Protein AF-A0A538C8I4-F1 (afdb_monomer_lite)

Structure (mmCIF, N/CA/C/O backbone):
data_AF-A0A538C8I4-F1
#
_entry.id   AF-A0A538C8I4-F1
#
loop_
_atom_site.group_PDB
_atom_site.id
_atom_site.type_symbol
_atom_site.label_atom_id
_atom_site.label_alt_id
_atom_site.label_comp_id
_atom_site.label_asym_id
_atom_site.label_entity_id
_atom_site.label_seq_id
_atom_site.pdbx_PDB_ins_code
_atom_site.Cartn_x
_atom_site.Cartn_y
_atom_site.Cartn_z
_atom_site.occupancy
_atom_site.B_iso_or_equiv
_atom_site.auth_seq_id
_atom_site.auth_comp_id
_atom_site.auth_asym_id
_atom_site.auth_atom_id
_atom_site.pdbx_PDB_model_num
ATOM 1 N N . MET A 1 1 ? -0.382 3.078 3.707 1.00 85.94 1 MET A N 1
ATOM 2 C CA . MET A 1 1 ? -1.228 3.897 4.608 1.00 85.94 1 MET A CA 1
ATOM 3 C C . MET A 1 1 ? -2.659 3.426 4.491 1.00 85.94 1 MET A C 1
ATOM 5 O O . MET A 1 1 ? -2.991 2.861 3.458 1.00 85.94 1 MET A O 1
ATOM 9 N N . ALA A 1 2 ? -3.475 3.621 5.521 1.00 91.50 2 ALA A N 1
ATOM 10 C CA . ALA A 1 2 ? -4.862 3.157 5.537 1.00 91.50 2 ALA A CA 1
ATOM 11 C C . ALA A 1 2 ? -5.680 3.908 6.596 1.00 91.50 2 ALA A C 1
ATOM 13 O O . ALA A 1 2 ? -5.108 4.367 7.580 1.00 91.50 2 ALA A O 1
ATOM 14 N N . GLY A 1 3 ? -6.996 4.021 6.416 1.00 93.88 3 GLY A N 1
ATOM 15 C CA . GLY A 1 3 ? -7.931 4.415 7.472 1.00 93.88 3 GLY A CA 1
ATOM 16 C C . GLY A 1 3 ? -8.388 3.205 8.292 1.00 93.88 3 GLY A C 1
ATOM 17 O O . GLY A 1 3 ? -8.052 2.063 7.976 1.00 93.88 3 GLY A O 1
ATOM 18 N N . ALA A 1 4 ? -9.172 3.446 9.344 1.00 95.38 4 ALA A N 1
ATOM 19 C CA . ALA A 1 4 ? -9.680 2.370 10.198 1.00 95.38 4 ALA A CA 1
ATOM 20 C C . ALA A 1 4 ? -10.608 1.403 9.437 1.00 95.38 4 ALA A C 1
ATOM 22 O O . ALA A 1 4 ? -10.511 0.196 9.631 1.00 95.38 4 ALA A O 1
ATOM 23 N N . GLU A 1 5 ? -11.452 1.917 8.539 1.00 95.38 5 GLU A N 1
ATOM 24 C CA . GLU A 1 5 ? -12.369 1.108 7.721 1.00 95.38 5 GLU A CA 1
ATOM 25 C C . GLU A 1 5 ? -11.613 0.163 6.783 1.00 95.38 5 GLU A C 1
ATOM 27 O O . GLU A 1 5 ? -11.917 -1.024 6.741 1.00 95.38 5 GLU A O 1
ATOM 32 N N . HIS A 1 6 ? -10.536 0.637 6.148 1.00 95.81 6 HIS A N 1
ATOM 33 C CA . HIS A 1 6 ? -9.682 -0.211 5.310 1.00 95.81 6 HIS A CA 1
ATOM 34 C C . HIS A 1 6 ? -9.064 -1.363 6.115 1.00 95.81 6 HIS A C 1
ATOM 36 O O . HIS A 1 6 ? -8.920 -2.466 5.603 1.00 95.81 6 HIS A O 1
ATOM 42 N N . VAL A 1 7 ? -8.693 -1.130 7.381 1.00 96.06 7 VAL A N 1
ATOM 43 C CA . VAL A 1 7 ? -8.161 -2.181 8.269 1.00 96.06 7 VAL A CA 1
ATOM 44 C C . VAL A 1 7 ? -9.256 -3.171 8.658 1.00 96.06 7 VAL A C 1
ATOM 46 O O . VAL A 1 7 ? -9.010 -4.376 8.650 1.00 96.06 7 VAL A O 1
ATOM 49 N N . MET A 1 8 ? -10.458 -2.684 8.975 1.00 97.06 8 MET A N 1
ATOM 50 C CA . MET A 1 8 ? -11.607 -3.547 9.262 1.00 97.06 8 MET A CA 1
ATOM 51 C C . MET A 1 8 ? -11.895 -4.472 8.083 1.00 97.06 8 MET A C 1
ATOM 53 O O . MET A 1 8 ? -11.971 -5.683 8.266 1.00 97.06 8 MET A O 1
ATOM 57 N N . GLU A 1 9 ? -11.979 -3.916 6.878 1.00 95.62 9 GLU A N 1
ATOM 58 C CA . GLU A 1 9 ? -12.275 -4.670 5.664 1.00 95.62 9 GLU A CA 1
ATOM 59 C C . GLU A 1 9 ? -11.138 -5.634 5.301 1.00 95.62 9 GLU A C 1
ATOM 61 O O . GLU A 1 9 ? -11.359 -6.838 5.171 1.00 95.62 9 GLU A O 1
ATOM 66 N N . ARG A 1 10 ? -9.892 -5.147 5.240 1.00 95.00 10 ARG A N 1
ATOM 67 C CA . ARG A 1 10 ? -8.725 -5.945 4.831 1.00 95.00 10 ARG A CA 1
ATOM 68 C C . ARG A 1 10 ? -8.494 -7.181 5.692 1.00 95.00 10 ARG A C 1
ATOM 70 O O . ARG A 1 10 ? -7.968 -8.178 5.193 1.00 95.00 10 ARG A O 1
ATOM 77 N N . PHE A 1 11 ? -8.795 -7.084 6.981 1.00 95.19 11 PHE A N 1
ATOM 78 C CA . PHE A 1 11 ? -8.514 -8.130 7.959 1.00 95.19 11 PHE A CA 1
ATOM 79 C C . PHE A 1 11 ? -9.783 -8.757 8.547 1.00 95.19 11 PHE A C 1
ATOM 81 O O . PHE A 1 11 ? -9.680 -9.480 9.537 1.00 95.19 11 PHE A O 1
ATOM 88 N N . ALA A 1 12 ? -10.957 -8.472 7.971 1.00 94.88 12 ALA A N 1
ATOM 89 C CA . ALA A 1 12 ? -12.256 -8.927 8.468 1.00 94.88 12 ALA A CA 1
ATOM 90 C C . ALA A 1 12 ? -12.436 -8.692 9.985 1.00 94.88 12 ALA A C 1
ATOM 92 O O . ALA A 1 12 ? -12.916 -9.555 10.722 1.00 94.88 12 ALA A O 1
ATOM 93 N N . MET A 1 13 ? -12.008 -7.523 10.476 1.00 96.12 13 MET A N 1
ATOM 94 C CA . MET A 1 13 ? -12.058 -7.181 11.899 1.00 96.12 13 MET A CA 1
ATOM 95 C C . MET A 1 13 ? -13.315 -6.388 12.245 1.00 96.12 13 MET A C 1
ATOM 97 O O . MET A 1 13 ? -13.638 -5.385 11.609 1.00 96.12 13 MET A O 1
ATOM 101 N N . GLY A 1 14 ? -13.967 -6.770 13.346 1.00 97.31 14 GLY A N 1
ATOM 102 C CA . GLY A 1 14 ? -15.024 -5.962 13.947 1.00 97.31 14 GLY A CA 1
ATOM 103 C C . GLY A 1 14 ? -14.507 -4.596 14.416 1.00 97.31 14 GLY A C 1
ATOM 104 O O . GLY A 1 14 ? -13.362 -4.460 14.856 1.00 97.31 14 GLY A O 1
ATOM 105 N N . ARG A 1 15 ? -15.379 -3.582 14.374 1.00 96.38 15 ARG A N 1
ATOM 106 C CA . ARG A 1 15 ? -15.040 -2.175 14.652 1.00 96.38 15 ARG A CA 1
ATOM 107 C C . ARG A 1 15 ? -14.261 -1.977 15.956 1.00 96.38 15 ARG A C 1
ATOM 109 O O . ARG A 1 15 ? -13.186 -1.382 15.938 1.00 96.38 15 ARG A O 1
ATOM 116 N N . SER A 1 16 ? -14.780 -2.478 17.079 1.00 96.81 16 SER A N 1
ATOM 117 C CA . SER A 1 16 ? -14.160 -2.289 18.400 1.00 96.81 16 SER A CA 1
ATOM 118 C C . SER A 1 16 ? -12.760 -2.903 18.476 1.00 96.81 16 SER A C 1
ATOM 120 O O . SER A 1 16 ? -11.839 -2.279 19.000 1.00 96.81 16 SER A O 1
ATOM 122 N N . TRP A 1 17 ? -12.580 -4.090 17.890 1.00 97.00 17 TRP A N 1
ATOM 123 C CA . TRP A 1 17 ? -11.288 -4.773 17.825 1.00 97.00 17 TRP A CA 1
ATOM 124 C C . TRP A 1 17 ? -10.286 -4.026 16.945 1.00 97.00 17 TRP A C 1
ATOM 126 O O . TRP A 1 17 ? -9.140 -3.839 17.356 1.00 97.00 17 TRP A O 1
ATOM 136 N N . ALA A 1 18 ? -10.715 -3.537 15.778 1.00 96.69 18 ALA A N 1
ATOM 137 C CA . ALA A 1 18 ? -9.862 -2.753 14.891 1.00 96.69 18 ALA A CA 1
ATOM 138 C C . ALA A 1 18 ? -9.362 -1.471 15.575 1.00 96.69 18 ALA A C 1
ATOM 140 O O . ALA A 1 18 ? -8.161 -1.201 15.570 1.00 96.69 18 ALA A O 1
ATOM 141 N N . TYR A 1 19 ? -10.246 -0.715 16.236 1.00 96.44 19 TYR A N 1
ATOM 142 C CA . TYR A 1 19 ? -9.844 0.488 16.972 1.00 96.44 19 TYR A CA 1
ATOM 143 C C . TYR A 1 19 ? -8.936 0.182 18.163 1.00 96.44 19 TYR A C 1
ATOM 145 O O . TYR A 1 19 ? -7.951 0.893 18.358 1.00 96.44 19 TYR A O 1
ATOM 153 N N . ALA A 1 20 ? -9.216 -0.874 18.934 1.00 96.94 20 ALA A N 1
ATOM 154 C CA . ALA A 1 20 ? -8.345 -1.287 20.032 1.00 96.94 20 ALA A CA 1
ATOM 155 C C . ALA A 1 20 ? -6.938 -1.635 19.520 1.00 96.94 20 ALA A C 1
ATOM 157 O O . ALA A 1 20 ? -5.943 -1.130 20.040 1.00 96.94 20 ALA A O 1
ATOM 158 N N . ARG A 1 21 ? -6.850 -2.419 18.437 1.00 96.94 21 ARG A N 1
ATOM 159 C CA . ARG A 1 21 ? -5.583 -2.795 17.800 1.00 96.94 21 ARG A CA 1
ATOM 160 C C . ARG A 1 21 ? -4.825 -1.573 17.281 1.00 96.94 21 ARG A C 1
ATOM 162 O O . ARG A 1 21 ? -3.639 -1.435 17.564 1.00 96.94 21 ARG A O 1
ATOM 169 N N . LEU A 1 22 ? -5.500 -0.680 16.557 1.00 96.94 22 LEU A N 1
ATOM 170 C CA . LEU A 1 22 ? -4.902 0.547 16.027 1.00 96.94 22 LEU A CA 1
ATOM 171 C C . LEU A 1 22 ? -4.409 1.462 17.147 1.00 96.94 22 LEU A C 1
ATOM 173 O O . LEU A 1 22 ? -3.296 1.973 17.060 1.00 96.94 22 LEU A O 1
ATOM 177 N N . LYS A 1 23 ? -5.183 1.610 18.229 1.00 96.50 23 LYS A N 1
ATOM 178 C CA . LYS A 1 23 ? -4.767 2.369 19.413 1.00 96.50 23 LYS A CA 1
ATOM 179 C C . LYS A 1 23 ? -3.502 1.778 20.033 1.00 96.50 23 LYS A C 1
ATOM 181 O O . LYS A 1 23 ? -2.568 2.528 20.282 1.00 96.50 23 LYS A O 1
ATOM 186 N N . CYS A 1 24 ? -3.429 0.458 20.217 1.00 97.25 24 CYS A N 1
ATOM 187 C CA . CYS A 1 24 ? -2.221 -0.200 20.723 1.00 97.25 24 CYS A CA 1
ATOM 188 C C . CYS A 1 24 ? -1.000 0.047 19.823 1.00 97.25 24 CYS A C 1
ATOM 190 O O . CYS A 1 24 ? 0.076 0.350 20.330 1.00 97.25 24 CYS A O 1
ATOM 192 N N . LEU A 1 25 ? -1.158 -0.049 18.499 1.00 96.12 25 LEU A N 1
ATOM 193 C CA . LEU A 1 25 ? -0.067 0.201 17.550 1.00 96.12 25 LEU A CA 1
ATOM 194 C C . LEU A 1 25 ? 0.396 1.664 17.566 1.00 96.12 25 LEU A C 1
ATOM 196 O O . LEU A 1 25 ? 1.593 1.917 17.450 1.00 96.12 25 LEU A O 1
ATOM 200 N N . VAL A 1 26 ? -0.528 2.611 17.743 1.00 96.50 26 VAL A N 1
ATOM 201 C CA . VAL A 1 26 ? -0.196 4.034 17.897 1.00 96.50 26 VAL A CA 1
ATOM 202 C C . VAL A 1 26 ? 0.514 4.298 19.223 1.00 96.50 26 VAL A C 1
ATOM 204 O O . VAL A 1 26 ? 1.558 4.939 19.235 1.00 96.50 26 VAL A O 1
ATOM 207 N N . SER A 1 27 ? 0.007 3.764 20.336 1.00 95.69 27 SER A N 1
ATOM 208 C CA . SER A 1 27 ? 0.649 3.907 21.650 1.00 95.69 27 SER A CA 1
ATOM 209 C C . SER A 1 27 ? 2.040 3.268 21.711 1.00 95.69 27 SER A C 1
ATOM 211 O O . SER A 1 27 ? 2.882 3.728 22.471 1.00 95.69 27 SER A O 1
ATOM 213 N N . GLY A 1 28 ? 2.288 2.230 20.909 1.00 94.75 28 GLY A N 1
ATOM 214 C CA . GLY A 1 28 ? 3.600 1.600 20.759 1.00 94.75 28 GLY A CA 1
ATOM 215 C C . GLY A 1 28 ? 4.509 2.244 19.707 1.00 94.75 28 GLY A C 1
ATOM 216 O O . GLY A 1 28 ? 5.508 1.629 19.345 1.00 94.75 28 GLY A O 1
ATOM 217 N N . SER A 1 29 ? 4.160 3.417 19.162 1.00 93.44 29 SER A N 1
ATOM 218 C CA . SER A 1 29 ? 4.920 4.120 18.109 1.00 93.44 29 SER A CA 1
ATOM 219 C C . SER A 1 29 ? 5.164 3.298 16.834 1.00 93.44 29 SER A C 1
ATOM 221 O O . SER A 1 29 ? 6.058 3.601 16.045 1.00 93.44 29 SER A O 1
ATOM 223 N N . LEU A 1 30 ? 4.359 2.255 16.602 1.00 94.44 30 LEU A N 1
ATOM 224 C CA . LEU A 1 30 ? 4.412 1.439 15.386 1.00 94.44 30 LEU A CA 1
ATOM 225 C C . LEU A 1 30 ? 3.603 2.064 14.247 1.00 94.44 30 LEU A C 1
ATOM 227 O O . LEU A 1 30 ? 3.853 1.777 13.076 1.00 94.44 30 LEU A O 1
ATOM 231 N N . LEU A 1 31 ? 2.637 2.914 14.589 1.00 95.06 31 LEU A N 1
ATOM 232 C CA . LEU A 1 31 ? 1.852 3.719 13.665 1.00 95.06 31 LEU A CA 1
ATOM 233 C C . LEU A 1 31 ? 1.696 5.137 14.212 1.00 95.06 31 LEU A C 1
ATOM 235 O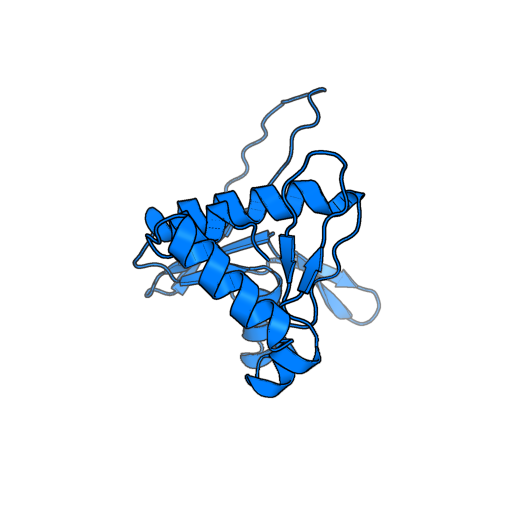 O . LEU A 1 31 ? 1.673 5.362 15.415 1.00 95.06 31 LEU A O 1
ATOM 239 N N . GLU A 1 32 ? 1.480 6.080 13.312 1.00 94.75 32 GLU A N 1
ATOM 240 C CA . GLU A 1 32 ? 1.025 7.428 13.614 1.00 94.75 32 GLU A CA 1
ATOM 241 C C . GLU A 1 32 ? -0.303 7.675 12.906 1.00 94.75 32 GLU A C 1
ATOM 243 O O . GLU A 1 32 ? -0.458 7.335 11.730 1.00 94.75 32 GLU A O 1
ATOM 248 N N . GLN A 1 33 ? -1.255 8.296 13.601 1.00 94.31 33 GLN A N 1
ATOM 249 C CA . GLN A 1 33 ? -2.496 8.758 12.989 1.00 94.31 33 GLN A CA 1
ATOM 250 C C . GLN A 1 33 ? -2.333 10.206 12.516 1.00 94.31 33 GLN A C 1
ATOM 252 O O . GLN A 1 33 ? -1.956 11.086 13.289 1.00 94.31 33 GLN A O 1
ATOM 257 N N . ARG A 1 34 ? -2.648 10.471 11.246 1.00 91.62 34 ARG A N 1
ATOM 258 C CA . ARG A 1 34 ? -2.641 11.811 10.650 1.00 91.62 34 ARG A CA 1
ATOM 259 C C . ARG A 1 34 ? -4.043 12.183 10.182 1.00 91.62 34 ARG A C 1
ATOM 261 O O . ARG A 1 34 ? -4.588 11.551 9.280 1.00 91.62 34 ARG A O 1
ATOM 268 N N . THR A 1 35 ? -4.599 13.240 10.765 1.00 90.62 35 THR A N 1
ATOM 269 C CA . THR A 1 35 ? -5.881 13.833 10.363 1.00 90.62 35 THR A CA 1
ATOM 270 C C . THR A 1 35 ? -5.597 15.195 9.746 1.00 90.62 35 THR A C 1
ATOM 272 O O . THR A 1 35 ? -5.277 16.133 10.467 1.00 90.62 35 THR A O 1
ATOM 275 N N . LEU A 1 36 ? -5.644 15.293 8.413 1.00 86.44 36 LEU A N 1
ATOM 276 C CA . LEU A 1 36 ? -5.312 16.539 7.707 1.00 86.44 36 LEU A CA 1
ATOM 277 C C . LEU A 1 36 ? -6.526 17.324 7.212 1.00 86.44 36 LEU A C 1
ATOM 279 O O . LEU A 1 36 ? -6.441 18.539 7.069 1.00 86.44 36 LEU A O 1
ATOM 283 N N . LEU A 1 37 ? -7.633 16.647 6.907 1.00 85.25 37 LEU A N 1
ATOM 284 C CA . LEU A 1 37 ? -8.827 17.280 6.354 1.00 85.25 37 LEU A CA 1
ATOM 285 C C . LEU A 1 37 ? -9.949 17.282 7.393 1.00 85.25 37 LEU A C 1
ATOM 287 O O . LEU A 1 37 ? -10.194 16.282 8.071 1.00 85.25 37 LEU A O 1
ATOM 291 N N . TYR A 1 38 ? -10.646 18.412 7.509 1.00 84.12 38 TYR A N 1
ATOM 292 C CA . TYR A 1 38 ? -11.775 18.554 8.424 1.00 84.12 38 TYR A CA 1
ATOM 293 C C . TYR A 1 38 ? -12.885 17.549 8.079 1.00 84.12 38 TYR A C 1
ATOM 295 O O . TYR A 1 38 ? -13.248 17.397 6.912 1.00 84.12 38 TYR A O 1
ATOM 303 N N . ARG A 1 39 ? -13.421 16.867 9.104 1.00 84.31 39 ARG A N 1
ATOM 304 C CA . ARG A 1 39 ? -14.466 15.825 8.992 1.00 84.31 39 ARG A CA 1
ATOM 305 C C . ARG A 1 39 ? -14.111 14.630 8.095 1.00 84.31 39 ARG A C 1
ATOM 307 O O . ARG A 1 39 ? -15.007 13.922 7.651 1.00 84.31 39 ARG A O 1
ATOM 314 N N . GLN A 1 40 ? -12.828 14.385 7.845 1.00 83.50 40 GLN A N 1
ATOM 315 C CA . GLN A 1 40 ? -12.367 13.176 7.163 1.00 83.50 40 GLN A CA 1
ATOM 316 C C . GLN A 1 40 ? -11.694 12.229 8.166 1.00 83.50 40 GLN A C 1
ATOM 318 O O . GLN A 1 40 ? -11.003 12.707 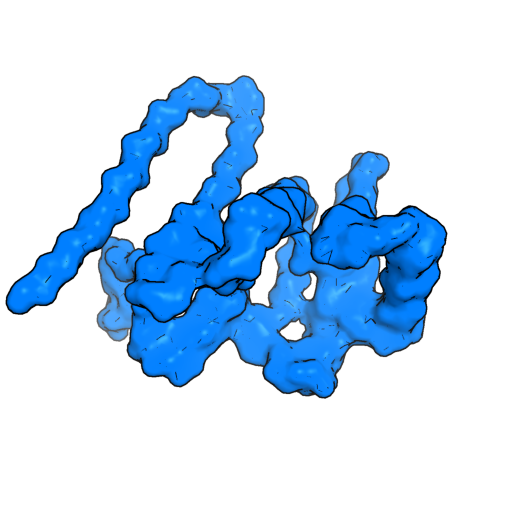9.074 1.00 83.50 40 GLN A O 1
ATOM 323 N N . PRO A 1 41 ? -11.866 10.900 8.029 1.00 86.06 41 PRO A N 1
ATOM 324 C CA . PRO A 1 41 ? -11.156 9.936 8.860 1.00 86.06 41 PRO A CA 1
ATOM 325 C C . PRO A 1 41 ? -9.640 10.112 8.745 1.00 86.06 41 PRO A C 1
ATOM 327 O O . PRO A 1 41 ? -9.114 10.317 7.654 1.00 86.06 41 PRO A O 1
ATOM 330 N N . GLY A 1 42 ? -8.926 10.011 9.867 1.00 91.94 42 GLY A N 1
ATOM 331 C CA . GLY A 1 42 ? -7.464 10.036 9.865 1.00 91.94 42 GLY A CA 1
ATOM 332 C C . GLY A 1 42 ? -6.864 8.798 9.192 1.00 91.94 42 GLY A C 1
ATOM 333 O O . GLY A 1 42 ? -7.446 7.712 9.226 1.00 91.94 42 GLY A O 1
ATOM 334 N N . LEU A 1 43 ? -5.670 8.956 8.626 1.00 93.38 43 LEU A N 1
ATOM 335 C CA . LEU A 1 43 ? -4.904 7.871 8.014 1.00 93.38 43 LEU A CA 1
ATOM 336 C C . LEU A 1 43 ? -3.764 7.441 8.934 1.00 93.38 43 LEU A C 1
ATOM 338 O O . LEU A 1 43 ? -3.089 8.273 9.537 1.00 93.38 43 LEU A O 1
ATOM 342 N N . TYR A 1 44 ? -3.536 6.136 9.008 1.00 95.38 44 TYR A N 1
ATOM 343 C CA . TYR A 1 44 ? -2.448 5.522 9.751 1.00 95.38 44 TYR A CA 1
ATOM 344 C C . TYR A 1 44 ? -1.232 5.311 8.847 1.00 95.38 44 TYR A C 1
ATOM 346 O O . TYR A 1 44 ? -1.334 4.781 7.729 1.00 95.38 44 TYR A O 1
ATOM 354 N N . ILE A 1 45 ? -0.070 5.733 9.339 1.00 93.94 45 ILE A N 1
ATOM 355 C CA . ILE A 1 45 ? 1.213 5.707 8.633 1.00 93.94 45 ILE A CA 1
ATOM 356 C C . ILE A 1 45 ? 2.263 5.085 9.553 1.00 93.94 45 ILE A C 1
ATOM 358 O O . ILE A 1 45 ? 2.282 5.375 10.741 1.00 93.94 45 ILE A O 1
ATOM 362 N N . ALA A 1 46 ? 3.143 4.244 9.012 1.00 93.88 46 ALA A N 1
ATOM 363 C CA . ALA A 1 46 ? 4.294 3.748 9.761 1.00 93.88 46 ALA A CA 1
ATOM 364 C C . ALA A 1 46 ? 5.406 4.820 9.783 1.00 93.88 46 ALA A C 1
ATOM 366 O O . ALA A 1 46 ? 5.847 5.229 8.697 1.00 93.88 46 ALA A O 1
ATOM 367 N N . PRO A 1 47 ? 5.853 5.287 10.967 1.00 92.88 47 PRO A N 1
ATOM 368 C CA . PRO A 1 47 ? 6.987 6.201 11.080 1.00 92.88 47 PRO A CA 1
ATOM 369 C C . PRO A 1 47 ? 8.307 5.500 10.724 1.00 92.88 47 PRO A C 1
ATOM 371 O O . PRO A 1 47 ? 8.367 4.274 10.582 1.00 92.88 47 PRO A O 1
ATOM 374 N N . ALA A 1 48 ? 9.383 6.274 10.560 1.00 91.44 48 ALA A N 1
ATOM 375 C CA . ALA A 1 48 ? 10.679 5.749 10.123 1.00 91.44 48 ALA A CA 1
ATOM 376 C C . ALA A 1 48 ? 11.226 4.690 11.094 1.00 91.44 48 ALA A C 1
ATOM 378 O O . ALA A 1 48 ? 11.766 3.669 10.675 1.00 91.44 48 ALA A O 1
ATOM 379 N N . GLU A 1 49 ? 11.051 4.933 12.389 1.00 89.81 49 GLU A N 1
ATOM 380 C CA . GLU A 1 49 ? 11.476 4.090 13.505 1.00 89.81 49 GLU A CA 1
ATOM 381 C C . GLU A 1 49 ? 10.815 2.712 13.423 1.00 89.81 49 GLU A C 1
ATOM 383 O O . GLU A 1 49 ? 11.494 1.688 13.505 1.00 89.81 49 GLU A O 1
ATOM 388 N N . ALA A 1 50 ? 9.501 2.686 13.184 1.00 91.50 50 ALA A N 1
ATOM 389 C CA . ALA A 1 50 ? 8.726 1.455 13.069 1.00 91.50 50 ALA A CA 1
ATOM 390 C C . ALA A 1 50 ? 9.137 0.623 11.848 1.00 91.50 50 ALA A C 1
ATOM 392 O O . ALA A 1 50 ? 9.181 -0.606 11.919 1.00 91.50 50 ALA A O 1
ATOM 393 N N . LEU A 1 51 ? 9.457 1.285 10.731 1.00 91.31 51 LEU A N 1
ATOM 394 C CA . LEU A 1 51 ? 9.925 0.610 9.523 1.00 91.31 51 LEU A CA 1
ATOM 395 C C . LEU A 1 51 ? 11.318 0.012 9.712 1.00 91.31 51 LEU A C 1
ATOM 397 O O . LEU A 1 51 ? 11.508 -1.148 9.360 1.00 91.31 51 LEU A O 1
ATOM 401 N N . ARG A 1 52 ? 12.254 0.749 10.327 1.00 88.75 52 ARG A N 1
ATOM 402 C CA . ARG A 1 52 ? 13.590 0.225 10.666 1.00 88.75 52 ARG A CA 1
ATOM 403 C C . ARG A 1 52 ? 13.502 -0.999 11.572 1.00 88.75 52 ARG A C 1
ATOM 405 O O . ARG A 1 52 ? 14.146 -2.006 11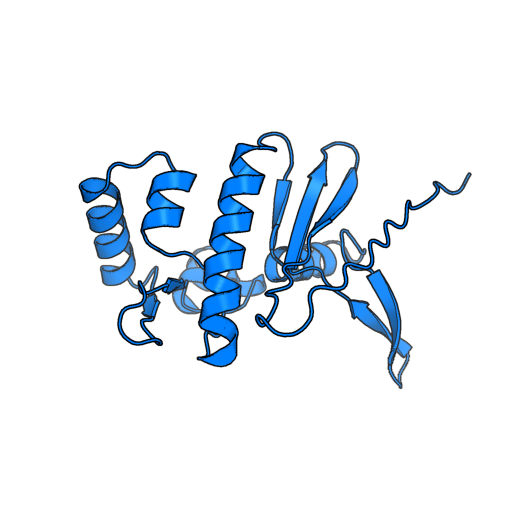.316 1.00 88.75 52 ARG A O 1
ATOM 412 N N . TRP A 1 53 ? 12.660 -0.944 12.606 1.00 83.75 53 TRP A N 1
ATOM 413 C CA . TRP A 1 53 ? 12.491 -2.066 13.535 1.00 83.75 53 TRP A CA 1
ATOM 414 C C . TRP A 1 53 ? 11.960 -3.344 12.862 1.00 83.75 53 TRP A C 1
ATOM 416 O O . TRP A 1 53 ? 12.193 -4.450 13.346 1.00 83.75 53 TRP A O 1
ATOM 426 N N . ARG A 1 54 ? 11.258 -3.211 11.730 1.00 80.88 54 ARG A N 1
ATOM 427 C CA . ARG A 1 54 ? 10.723 -4.332 10.946 1.00 80.88 54 ARG A CA 1
ATOM 428 C C . ARG A 1 54 ? 11.579 -4.721 9.740 1.00 80.88 54 ARG A C 1
ATOM 430 O O . ARG A 1 54 ? 11.140 -5.582 8.987 1.00 80.88 54 ARG A O 1
ATOM 437 N N . VAL A 1 55 ? 12.762 -4.126 9.560 1.00 84.31 55 VAL A N 1
ATOM 438 C CA . VAL A 1 55 ? 13.609 -4.333 8.367 1.00 84.31 55 VAL A CA 1
ATOM 439 C C . VAL A 1 55 ? 12.863 -3.942 7.075 1.00 84.31 55 VAL A C 1
ATOM 441 O O . VAL A 1 55 ? 12.940 -4.590 6.036 1.00 84.31 55 VAL A O 1
ATOM 444 N N . LEU A 1 56 ? 12.051 -2.882 7.160 1.00 87.44 56 LEU A N 1
ATOM 445 C CA . LEU A 1 56 ? 11.231 -2.336 6.072 1.00 87.44 56 LEU A CA 1
ATOM 446 C C . LEU A 1 56 ? 11.644 -0.905 5.696 1.00 87.44 56 LEU A C 1
ATOM 448 O O . LEU A 1 56 ? 10.909 -0.205 4.993 1.00 87.44 56 LEU A O 1
ATOM 452 N N . GLU A 1 57 ? 12.809 -0.438 6.146 1.00 88.50 57 GLU A N 1
ATOM 453 C CA . GLU A 1 57 ? 13.307 0.919 5.902 1.00 88.50 57 GLU A CA 1
ATOM 454 C C . GLU A 1 57 ? 13.445 1.251 4.415 1.00 88.50 57 GLU A C 1
ATOM 456 O O . GLU A 1 57 ? 13.235 2.399 4.021 1.00 88.50 57 GLU A O 1
ATOM 461 N N . ARG A 1 58 ? 13.700 0.240 3.575 1.00 89.00 58 ARG A N 1
ATOM 462 C CA . ARG A 1 58 ? 13.773 0.375 2.113 1.00 89.00 58 ARG A CA 1
ATOM 463 C C . ARG A 1 58 ? 12.472 0.866 1.491 1.00 89.00 58 ARG A C 1
ATOM 465 O O . ARG A 1 58 ? 12.503 1.492 0.436 1.00 89.00 58 ARG A O 1
ATOM 472 N N . LEU A 1 59 ? 11.334 0.640 2.151 1.00 89.81 59 LEU A N 1
ATOM 473 C CA . LEU A 1 59 ? 10.071 1.188 1.680 1.00 89.81 59 LEU A CA 1
ATOM 474 C C . LEU A 1 59 ? 10.029 2.722 1.837 1.00 89.81 59 LEU A C 1
ATOM 476 O O . LEU A 1 59 ? 9.237 3.353 1.148 1.00 89.81 59 LEU A O 1
ATOM 480 N N . GLY A 1 60 ? 10.826 3.335 2.722 1.00 88.56 60 GLY A N 1
ATOM 481 C CA . GLY A 1 60 ? 10.799 4.775 3.033 1.00 88.56 60 GLY A CA 1
ATOM 482 C C . GLY A 1 60 ? 9.616 5.198 3.918 1.00 88.56 60 GLY A C 1
ATOM 483 O O . GLY A 1 60 ? 8.794 4.379 4.293 1.00 88.56 60 GLY A O 1
ATOM 484 N N . VAL A 1 61 ? 9.464 6.474 4.279 1.00 88.31 61 VAL A N 1
ATOM 485 C CA . VAL A 1 61 ? 8.269 6.952 5.020 1.00 88.31 61 VAL A CA 1
ATOM 486 C C . VAL A 1 61 ? 7.248 7.531 4.049 1.00 88.31 61 VAL A C 1
ATOM 488 O O . VAL A 1 61 ? 7.619 8.199 3.087 1.00 88.31 61 VAL A O 1
ATOM 491 N N . TYR A 1 62 ? 5.953 7.301 4.294 1.00 87.12 62 TYR A N 1
ATOM 492 C CA . TYR A 1 62 ? 4.914 7.924 3.476 1.00 87.12 62 TYR A CA 1
ATOM 493 C C . TYR A 1 62 ? 4.694 9.335 4.006 1.00 87.12 62 TYR A C 1
ATOM 495 O O . TYR A 1 62 ? 4.362 9.507 5.178 1.00 87.12 62 TYR A O 1
ATOM 503 N N . ARG A 1 63 ? 4.853 10.341 3.149 1.00 84.31 63 ARG A N 1
ATOM 504 C CA . ARG A 1 63 ? 4.614 11.738 3.515 1.00 84.31 63 ARG A CA 1
ATOM 505 C C . ARG A 1 63 ? 3.225 12.148 3.040 1.00 84.31 63 ARG A C 1
ATOM 507 O O . ARG A 1 63 ? 3.012 12.396 1.860 1.00 84.31 63 ARG A O 1
ATOM 514 N N . VAL A 1 64 ?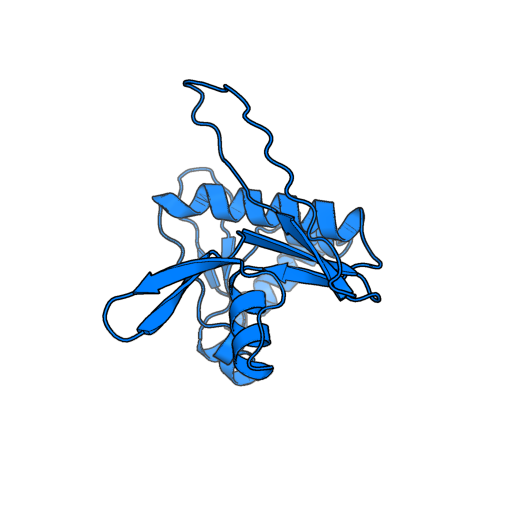 2.283 12.199 3.978 1.00 79.50 64 VAL A N 1
ATOM 515 C CA . VAL A 1 64 ? 0.930 12.716 3.744 1.00 79.50 64 VAL A CA 1
ATOM 516 C C . VAL A 1 64 ? 0.967 14.247 3.782 1.00 79.50 64 VAL A C 1
ATOM 518 O O . VAL A 1 64 ? 1.357 14.834 4.787 1.00 79.50 64 VAL A O 1
ATOM 521 N N . GLY A 1 65 ? 0.537 14.883 2.692 1.00 82.94 65 GLY A N 1
ATOM 522 C CA . GLY A 1 65 ? 0.212 16.311 2.631 1.00 82.94 65 GLY A CA 1
ATOM 523 C C . GLY A 1 65 ? -1.252 16.522 2.220 1.00 82.94 65 GLY A C 1
ATOM 524 O O . GLY A 1 65 ? -1.880 15.574 1.737 1.00 82.94 65 GLY A O 1
ATOM 525 N N . PRO A 1 66 ? -1.815 17.738 2.364 1.00 78.12 66 PRO A N 1
ATOM 526 C CA . PRO A 1 66 ? -3.231 17.993 2.078 1.00 78.12 66 PRO A CA 1
ATOM 527 C C . PRO A 1 66 ? -3.660 17.591 0.659 1.00 78.12 66 PRO A C 1
ATOM 529 O O . PRO A 1 66 ? -4.702 16.964 0.491 1.00 78.12 66 PRO A O 1
ATOM 532 N N . GLY A 1 67 ? -2.826 17.876 -0.351 1.00 80.00 67 GLY A N 1
ATOM 533 C CA . GLY A 1 67 ? -3.112 17.546 -1.754 1.00 80.00 67 GLY A CA 1
ATOM 534 C C . GLY A 1 67 ? -3.115 16.045 -2.068 1.00 80.00 67 GLY A C 1
ATOM 535 O O . GLY A 1 67 ? -3.825 15.615 -2.969 1.00 80.00 67 GLY A O 1
ATOM 536 N N . GLY A 1 68 ? -2.375 15.237 -1.303 1.00 85.31 68 GLY A N 1
ATOM 537 C CA . GLY A 1 68 ? -2.297 13.783 -1.491 1.00 85.31 68 GLY A CA 1
ATOM 538 C C . GLY A 1 68 ? -3.246 12.987 -0.596 1.00 85.31 68 GLY A C 1
ATOM 539 O O . GLY A 1 68 ? -3.461 11.805 -0.840 1.00 85.31 68 GLY A O 1
ATOM 540 N N . PHE A 1 69 ? -3.831 13.611 0.434 1.00 88.00 69 PHE A N 1
ATOM 541 C CA . PHE A 1 69 ? -4.594 12.904 1.465 1.00 88.00 69 PHE A CA 1
ATOM 542 C C . PHE A 1 69 ? -5.773 12.113 0.891 1.00 88.00 69 PHE A C 1
ATOM 544 O O . PHE A 1 69 ? -5.931 10.936 1.204 1.00 88.00 69 PHE A O 1
ATOM 551 N N . ARG A 1 70 ? -6.577 12.746 0.024 1.00 89.00 70 ARG A N 1
ATOM 552 C CA . ARG A 1 70 ? -7.739 12.092 -0.594 1.00 89.00 70 ARG A CA 1
ATOM 553 C C . ARG A 1 70 ? -7.312 10.965 -1.525 1.00 89.00 70 ARG A C 1
ATOM 555 O O . ARG A 1 70 ? -7.797 9.857 -1.362 1.00 89.00 70 ARG A O 1
ATOM 562 N N . HIS A 1 71 ? -6.385 11.236 -2.446 1.00 90.00 71 HIS A N 1
ATOM 563 C CA . HIS A 1 71 ? -5.863 10.215 -3.359 1.00 90.00 71 HIS A CA 1
ATOM 564 C C . HIS A 1 71 ? -5.367 8.997 -2.589 1.00 90.00 71 HIS A C 1
ATOM 566 O O . HIS A 1 71 ? -5.666 7.871 -2.943 1.00 90.00 71 HIS A O 1
ATOM 572 N N . ALA A 1 72 ? -4.683 9.212 -1.477 1.00 91.50 72 ALA A N 1
ATOM 573 C CA . ALA A 1 72 ? -4.093 8.125 -0.737 1.00 91.50 72 ALA A CA 1
ATOM 574 C C . ALA A 1 72 ? -5.075 7.365 0.177 1.00 91.50 72 ALA A C 1
ATOM 576 O O . ALA A 1 72 ? -4.853 6.188 0.466 1.00 91.50 72 ALA A O 1
ATOM 577 N N . ALA A 1 73 ? -6.165 8.007 0.613 1.00 91.88 73 ALA A N 1
ATOM 578 C CA . ALA A 1 73 ? -7.301 7.311 1.213 1.00 91.88 73 ALA A CA 1
ATOM 579 C C . ALA A 1 73 ? -7.991 6.416 0.171 1.00 91.88 73 ALA A C 1
ATOM 581 O O . ALA A 1 73 ? -8.122 5.219 0.400 1.00 91.88 73 ALA A O 1
ATOM 582 N N . GLU A 1 74 ? -8.320 6.972 -0.996 1.00 93.44 74 GLU A N 1
ATOM 583 C CA . GLU A 1 74 ? -8.947 6.239 -2.104 1.00 93.44 74 GLU A CA 1
ATOM 584 C C . GLU A 1 74 ? -8.055 5.104 -2.624 1.00 93.44 74 GLU A C 1
ATOM 586 O O . GLU A 1 74 ? -8.525 3.997 -2.870 1.00 93.44 74 GLU A O 1
ATOM 591 N N . LEU A 1 75 ? -6.742 5.325 -2.709 1.00 94.94 75 LEU A N 1
ATOM 592 C CA . LEU A 1 75 ? -5.792 4.296 -3.119 1.00 94.94 75 LEU A CA 1
ATOM 593 C C . LEU A 1 75 ? -5.763 3.132 -2.129 1.00 94.94 75 LEU A C 1
ATOM 595 O O . LEU A 1 75 ? -5.625 1.979 -2.532 1.00 94.94 75 LEU A O 1
ATOM 599 N N . ALA A 1 76 ? -5.924 3.413 -0.834 1.00 95.12 76 ALA A N 1
ATOM 600 C CA . ALA A 1 76 ? -6.052 2.366 0.165 1.00 95.12 76 ALA A CA 1
ATOM 601 C C . ALA A 1 76 ? -7.372 1.589 0.005 1.00 95.12 76 ALA A C 1
ATOM 603 O O . ALA A 1 76 ? -7.336 0.366 0.117 1.00 95.12 76 ALA A O 1
ATOM 604 N N . SER A 1 77 ? -8.488 2.245 -0.331 1.00 95.50 77 SER A N 1
ATOM 605 C CA . SER A 1 77 ? -9.748 1.567 -0.683 1.00 95.50 77 SER A CA 1
ATOM 606 C C . SER A 1 77 ? -9.572 0.643 -1.891 1.00 95.50 77 SER A C 1
ATOM 608 O O . SER A 1 77 ? -9.913 -0.538 -1.826 1.00 95.50 77 SER A O 1
ATOM 610 N N . VAL A 1 78 ? -8.961 1.143 -2.974 1.00 97.00 78 VAL A N 1
ATOM 611 C CA . VAL A 1 78 ? -8.664 0.343 -4.174 1.00 97.00 78 VAL A CA 1
ATOM 612 C C . VAL A 1 78 ? -7.760 -0.837 -3.827 1.00 97.00 78 VAL A C 1
ATOM 614 O O . VAL A 1 78 ? -8.028 -1.957 -4.252 1.00 97.00 78 VAL A O 1
ATOM 617 N N . ALA A 1 79 ? -6.723 -0.625 -3.015 1.00 97.38 79 ALA A N 1
ATOM 618 C CA . ALA A 1 79 ? -5.826 -1.694 -2.597 1.00 97.38 79 ALA A CA 1
ATOM 619 C C . ALA A 1 79 ? -6.557 -2.800 -1.817 1.00 97.38 79 ALA A C 1
ATOM 621 O O . ALA A 1 79 ? -6.304 -3.982 -2.049 1.00 97.38 79 ALA A O 1
ATOM 622 N N . VAL A 1 80 ? -7.479 -2.445 -0.916 1.00 97.06 80 VAL A N 1
ATOM 623 C CA . VAL A 1 80 ? -8.282 -3.432 -0.178 1.00 97.06 80 VAL A CA 1
ATOM 624 C C . VAL A 1 80 ? -9.210 -4.202 -1.117 1.00 97.06 80 VAL A C 1
ATOM 626 O O . VAL A 1 80 ? -9.209 -5.435 -1.084 1.00 97.06 80 VAL A O 1
ATOM 629 N N . ALA A 1 81 ? -9.918 -3.502 -2.005 1.00 96.62 81 ALA A N 1
ATOM 630 C CA . ALA A 1 81 ? -10.814 -4.122 -2.976 1.00 96.62 81 ALA A CA 1
ATOM 631 C C . ALA A 1 81 ? -10.068 -5.081 -3.921 1.00 96.62 81 ALA A C 1
ATOM 633 O O . ALA A 1 81 ? -10.496 -6.219 -4.122 1.00 96.62 81 ALA A O 1
ATOM 634 N N . LEU A 1 82 ? -8.914 -4.662 -4.456 1.00 97.12 82 LEU A N 1
ATOM 635 C CA . LEU A 1 82 ? -8.075 -5.504 -5.312 1.00 97.12 82 LEU A CA 1
ATOM 636 C C . LEU A 1 82 ? -7.519 -6.708 -4.557 1.00 97.12 82 LEU A C 1
ATOM 638 O O . LEU A 1 82 ? -7.505 -7.806 -5.107 1.00 97.12 82 LEU A O 1
ATOM 642 N N . HIS A 1 83 ? -7.099 -6.531 -3.303 1.00 95.44 83 HIS A N 1
ATOM 643 C CA . HIS A 1 83 ? -6.630 -7.647 -2.491 1.00 95.44 83 HIS A CA 1
ATOM 644 C C . HIS A 1 83 ? -7.727 -8.702 -2.281 1.00 95.44 83 HIS A C 1
ATOM 646 O O . HIS A 1 83 ? -7.452 -9.898 -2.368 1.00 95.44 83 HIS A O 1
ATOM 652 N N . GLY A 1 84 ? -8.969 -8.271 -2.035 1.00 95.25 84 GLY A N 1
ATOM 653 C CA . GLY A 1 84 ? -10.114 -9.173 -1.913 1.00 95.25 84 GLY A CA 1
ATOM 654 C C . GLY A 1 84 ? -10.453 -9.886 -3.226 1.00 95.25 84 GLY A C 1
ATOM 655 O O . GLY A 1 84 ? -10.630 -11.103 -3.239 1.00 95.25 84 GLY A O 1
ATOM 656 N N . ALA A 1 85 ? -10.500 -9.148 -4.338 1.00 96.62 85 ALA A N 1
ATOM 657 C CA . ALA A 1 85 ? -10.865 -9.685 -5.650 1.00 96.62 85 ALA A CA 1
ATOM 658 C C . ALA A 1 85 ? -9.788 -10.601 -6.263 1.00 96.62 85 ALA A C 1
ATOM 660 O O . ALA A 1 85 ? -10.114 -11.553 -6.972 1.00 96.62 85 ALA A O 1
ATOM 661 N N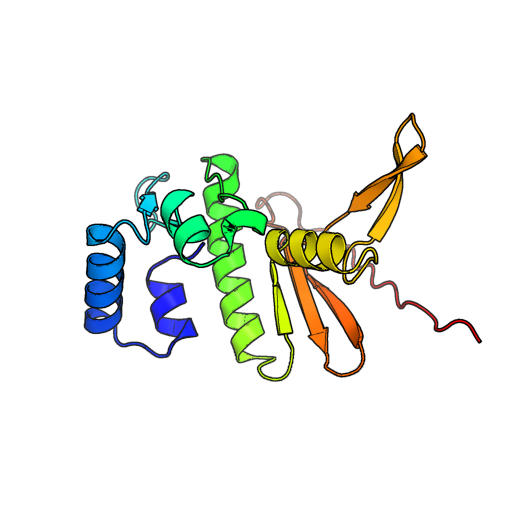 . PHE A 1 86 ? -8.509 -10.337 -5.982 1.00 95.88 86 PHE A N 1
ATOM 662 C CA . PHE A 1 86 ? -7.363 -11.034 -6.569 1.00 95.88 86 PHE A CA 1
ATOM 663 C C . PHE A 1 86 ? -6.458 -11.647 -5.494 1.00 95.88 86 PHE A C 1
ATOM 665 O O . PHE A 1 86 ? -5.248 -11.455 -5.498 1.00 95.88 86 PHE A O 1
ATOM 672 N N . SER A 1 87 ? -7.026 -12.446 -4.591 1.00 92.00 87 SER A N 1
ATOM 673 C CA . SER A 1 87 ? -6.307 -13.022 -3.439 1.00 92.00 87 SER A CA 1
ATOM 674 C C . SER A 1 87 ? -5.110 -13.925 -3.780 1.00 92.00 87 SER A C 1
ATOM 676 O O . SER A 1 87 ? -4.253 -14.155 -2.930 1.00 92.00 87 SER A O 1
ATOM 678 N N . ARG A 1 88 ? -5.033 -14.442 -5.016 1.00 94.94 88 ARG A N 1
ATOM 679 C CA . ARG A 1 88 ? -3.896 -15.238 -5.525 1.00 94.94 88 ARG A CA 1
ATOM 680 C C . ARG A 1 88 ? -2.794 -14.400 -6.179 1.00 94.94 88 ARG A C 1
ATOM 682 O O . ARG A 1 88 ? -1.793 -14.963 -6.611 1.00 94.94 88 ARG A O 1
ATOM 689 N N . TRP A 1 89 ? -3.006 -13.096 -6.318 1.00 97.19 89 TRP A N 1
ATOM 690 C CA . TRP A 1 89 ? -2.044 -12.167 -6.895 1.00 97.19 89 TRP A CA 1
ATOM 691 C C . TRP A 1 89 ? -1.364 -11.391 -5.774 1.00 97.19 89 TRP A C 1
ATOM 693 O O . TRP A 1 89 ? -1.978 -11.039 -4.765 1.00 97.19 89 TRP A O 1
ATOM 703 N N . GLU A 1 90 ? -0.085 -11.105 -5.959 1.00 97.00 90 GLU A N 1
ATOM 704 C CA . GLU A 1 90 ? 0.645 -10.215 -5.073 1.00 97.00 90 GLU A CA 1
ATOM 705 C C . GLU A 1 90 ? 0.302 -8.766 -5.431 1.00 97.00 90 GLU A C 1
ATOM 707 O O . GLU A 1 90 ? 0.448 -8.345 -6.576 1.00 97.00 90 GLU A O 1
ATOM 712 N N . LEU A 1 91 ? -0.178 -8.000 -4.452 1.00 97.44 91 LEU A N 1
ATOM 713 C CA . LEU A 1 91 ? -0.470 -6.579 -4.614 1.00 97.44 91 LEU A CA 1
ATOM 714 C C . LEU A 1 91 ? 0.686 -5.750 -4.053 1.00 97.44 91 LEU A C 1
ATOM 716 O O . LEU A 1 91 ? 0.975 -5.811 -2.855 1.00 97.44 91 LEU A O 1
ATOM 720 N N . LEU A 1 92 ? 1.291 -4.929 -4.905 1.00 96.88 92 LEU A N 1
ATOM 721 C CA . LEU A 1 92 ? 2.367 -4.013 -4.547 1.00 96.88 92 LEU A CA 1
ATOM 722 C C . LEU A 1 92 ? 1.912 -2.560 -4.684 1.00 96.88 92 LEU A C 1
ATOM 724 O O . LEU A 1 92 ? 1.288 -2.189 -5.670 1.00 96.88 92 LEU A O 1
ATOM 728 N N . SER A 1 93 ? 2.274 -1.722 -3.717 1.00 95.56 93 SER A N 1
ATOM 729 C CA . SER A 1 93 ? 2.241 -0.256 -3.844 1.00 95.56 93 SER A CA 1
ATOM 730 C C . SER A 1 93 ? 3.460 0.286 -4.583 1.00 95.56 93 SER A C 1
ATOM 732 O O . SER A 1 93 ? 4.500 -0.368 -4.596 1.00 95.56 93 SER A O 1
ATOM 734 N N . GLU A 1 94 ? 3.386 1.517 -5.097 1.00 9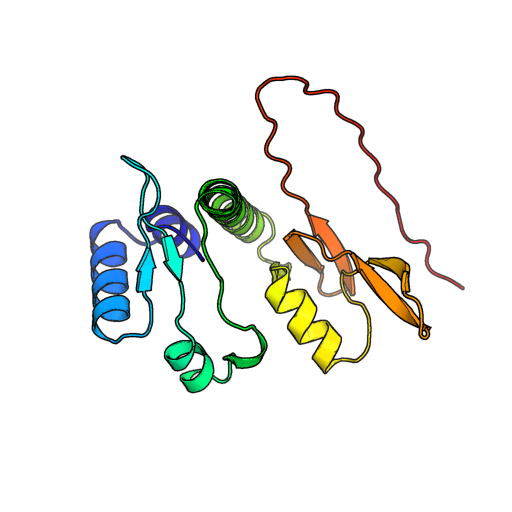5.38 94 GLU A N 1
ATOM 735 C CA . GLU A 1 94 ? 4.515 2.236 -5.725 1.00 95.38 94 GLU A CA 1
ATOM 736 C C . GLU A 1 94 ? 5.832 2.105 -4.940 1.00 95.38 94 GLU A C 1
ATOM 738 O O . GLU A 1 94 ? 6.894 1.819 -5.496 1.00 95.38 94 GLU A O 1
ATOM 743 N N . ARG A 1 95 ? 5.763 2.233 -3.611 1.00 94.19 95 ARG A N 1
ATOM 744 C CA . ARG A 1 95 ? 6.926 2.100 -2.726 1.00 94.19 95 ARG A CA 1
ATOM 745 C C . ARG A 1 95 ? 7.473 0.675 -2.644 1.00 94.19 95 ARG A C 1
ATOM 747 O O . ARG A 1 95 ? 8.685 0.503 -2.542 1.00 94.19 95 ARG A O 1
ATOM 754 N N . GLN A 1 96 ? 6.600 -0.332 -2.660 1.00 95.62 96 GLN A N 1
ATOM 755 C CA . GLN A 1 96 ? 7.014 -1.737 -2.703 1.00 95.62 96 GLN A CA 1
ATOM 756 C C . GLN A 1 96 ? 7.587 -2.096 -4.075 1.00 95.62 96 GLN A C 1
ATOM 758 O O . GLN A 1 96 ? 8.615 -2.759 -4.121 1.00 95.62 96 GLN A O 1
ATOM 763 N N . ILE A 1 97 ? 6.997 -1.590 -5.165 1.00 96.00 97 ILE A N 1
ATOM 764 C CA . ILE A 1 97 ? 7.530 -1.723 -6.530 1.00 96.00 97 ILE A CA 1
ATOM 765 C C . ILE A 1 97 ? 8.952 -1.163 -6.568 1.00 96.00 97 ILE A C 1
ATOM 767 O O . ILE A 1 97 ? 9.888 -1.869 -6.925 1.00 96.00 97 ILE A O 1
ATOM 771 N N . ARG A 1 98 ? 9.141 0.078 -6.107 1.00 95.00 98 ARG A N 1
ATOM 772 C CA . ARG A 1 98 ? 10.459 0.718 -6.049 1.00 95.00 98 ARG A CA 1
ATOM 773 C C . ARG A 1 98 ? 11.477 -0.108 -5.260 1.00 95.00 98 ARG A C 1
ATOM 775 O O . ARG A 1 98 ? 12.609 -0.246 -5.713 1.00 95.00 98 ARG A O 1
ATOM 782 N N . ALA A 1 99 ? 11.098 -0.613 -4.086 1.00 94.12 99 ALA A N 1
ATOM 783 C CA . ALA A 1 99 ? 11.994 -1.403 -3.245 1.00 94.12 99 ALA A CA 1
ATOM 784 C C . ALA A 1 99 ? 12.359 -2.747 -3.896 1.00 94.12 99 ALA A C 1
ATOM 786 O O . ALA A 1 99 ? 13.537 -3.092 -3.928 1.00 94.12 99 ALA A O 1
ATOM 787 N N . ALA A 1 100 ? 11.377 -3.457 -4.456 1.00 93.69 100 ALA A N 1
ATOM 788 C CA . ALA A 1 100 ? 11.580 -4.744 -5.112 1.00 93.69 100 ALA A CA 1
ATOM 789 C C . ALA A 1 100 ? 12.432 -4.615 -6.385 1.00 93.69 100 ALA A C 1
ATOM 791 O O . ALA A 1 100 ? 13.355 -5.395 -6.591 1.00 93.69 100 ALA A O 1
ATOM 792 N N . GLU A 1 101 ? 12.186 -3.604 -7.219 1.00 95.06 101 GLU A N 1
ATOM 793 C CA . GLU A 1 101 ? 12.978 -3.365 -8.435 1.00 95.06 101 GLU A CA 1
ATOM 794 C C . GLU A 1 101 ? 14.413 -2.939 -8.113 1.00 95.06 101 GLU A C 1
ATOM 796 O O . GLU A 1 101 ? 15.354 -3.358 -8.782 1.00 95.06 101 GLU A O 1
ATOM 801 N N . ALA A 1 102 ? 14.608 -2.142 -7.057 1.00 92.56 102 ALA A N 1
ATOM 802 C CA . ALA A 1 102 ? 15.946 -1.793 -6.587 1.00 92.56 102 ALA A CA 1
ATOM 803 C C . ALA A 1 102 ? 16.701 -3.005 -6.018 1.00 92.56 102 ALA A C 1
ATOM 805 O O . ALA A 1 102 ? 17.923 -3.064 -6.113 1.00 92.56 102 ALA A O 1
ATOM 806 N N . GLU A 1 103 ? 15.990 -3.955 -5.410 1.00 92.44 103 GLU A N 1
ATOM 807 C CA . GLU A 1 103 ? 16.570 -5.195 -4.897 1.00 92.44 103 GLU A CA 1
ATOM 808 C C . GLU A 1 103 ? 16.951 -6.168 -6.011 1.00 92.44 103 GLU A C 1
ATOM 810 O O . GLU A 1 103 ? 18.039 -6.735 -5.970 1.00 92.44 103 GLU A O 1
ATOM 815 N N . ARG A 1 104 ? 16.082 -6.340 -7.012 1.00 91.50 104 ARG A N 1
ATOM 816 C CA . ARG A 1 104 ? 16.309 -7.279 -8.118 1.00 91.50 104 ARG A CA 1
ATOM 817 C C . ARG A 1 104 ? 17.204 -6.722 -9.223 1.00 91.50 104 ARG A C 1
ATOM 819 O O . ARG A 1 104 ? 17.797 -7.492 -9.967 1.00 91.50 104 ARG A O 1
ATOM 826 N N . GLY A 1 105 ? 17.292 -5.398 -9.352 1.00 91.75 105 GLY A N 1
ATOM 827 C CA . GLY A 1 105 ? 18.002 -4.745 -10.455 1.00 91.75 105 GLY A CA 1
ATOM 828 C C . GLY A 1 105 ? 17.260 -4.802 -11.797 1.00 91.75 105 GLY A C 1
ATOM 829 O O . GLY A 1 105 ? 17.840 -4.463 -12.825 1.00 91.75 105 GLY A O 1
ATOM 830 N N . GLU A 1 106 ? 15.983 -5.191 -11.799 1.00 91.94 106 GLU A N 1
ATOM 831 C CA . GLU A 1 106 ? 15.127 -5.302 -12.985 1.00 91.94 106 GLU A CA 1
ATOM 832 C C . GLU A 1 106 ? 13.771 -4.615 -12.758 1.00 91.94 106 GLU A C 1
ATOM 834 O O . GLU A 1 106 ? 13.344 -4.419 -11.618 1.00 91.94 106 GLU A O 1
ATOM 839 N N . LEU A 1 107 ? 13.091 -4.234 -13.846 1.00 94.06 107 LEU A N 1
ATOM 840 C CA . LEU A 1 107 ? 11.753 -3.639 -13.771 1.00 94.06 107 LEU A CA 1
ATOM 841 C C . LEU A 1 107 ? 10.699 -4.744 -13.665 1.00 94.06 107 LEU A C 1
ATOM 843 O O . LEU A 1 107 ? 10.668 -5.652 -14.491 1.00 94.06 107 LEU A O 1
ATOM 847 N N . ILE A 1 108 ? 9.817 -4.629 -12.676 1.00 93.94 108 ILE A N 1
ATOM 848 C CA . ILE A 1 108 ? 8.740 -5.593 -12.416 1.00 93.94 108 ILE A CA 1
ATOM 849 C C . ILE A 1 108 ? 7.399 -5.020 -12.875 1.00 93.94 108 ILE A C 1
ATOM 851 O O . ILE A 1 108 ? 6.596 -5.710 -13.497 1.00 93.94 108 ILE A O 1
ATOM 855 N N . ALA A 1 109 ? 7.151 -3.749 -12.557 1.00 95.50 109 ALA A N 1
ATOM 856 C CA . ALA A 1 109 ? 5.907 -3.058 -12.896 1.00 95.50 109 ALA A CA 1
ATOM 857 C C . ALA A 1 109 ? 6.146 -1.648 -13.448 1.00 95.50 109 ALA A C 1
ATOM 859 O O . ALA A 1 109 ? 5.254 -1.067 -14.066 1.00 95.50 109 ALA A O 1
ATOM 860 N N . SER A 1 110 ? 7.342 -1.094 -13.246 1.00 95.94 110 SER A N 1
ATOM 861 C CA . SER A 1 110 ? 7.734 0.182 -13.826 1.00 95.94 110 SER A CA 1
ATOM 862 C C . SER A 1 110 ? 7.825 0.122 -15.344 1.00 95.94 110 SER A C 1
ATOM 864 O O . SER A 1 110 ? 8.332 -0.838 -15.924 1.00 95.94 110 SER A O 1
ATOM 866 N N . ALA A 1 111 ? 7.448 1.222 -15.989 1.00 93.81 111 ALA A N 1
ATOM 867 C CA . ALA A 1 111 ? 7.693 1.443 -17.407 1.00 93.81 111 ALA A CA 1
ATOM 868 C C . ALA A 1 111 ? 8.845 2.440 -17.601 1.00 93.81 111 ALA A C 1
ATOM 870 O O . ALA A 1 111 ? 8.865 3.507 -16.985 1.00 93.81 111 ALA A O 1
ATOM 871 N N . LYS A 1 112 ? 9.792 2.136 -18.497 1.00 94.00 112 LYS A N 1
ATOM 872 C CA . LYS A 1 112 ? 10.787 3.120 -18.954 1.00 94.00 112 LYS A CA 1
ATOM 873 C C . LYS A 1 112 ? 10.125 4.066 -19.956 1.00 94.00 112 LYS A C 1
ATOM 875 O O . LYS A 1 112 ? 9.712 3.639 -21.029 1.00 94.00 112 LYS A O 1
ATOM 880 N N . LEU A 1 113 ? 10.041 5.348 -19.609 1.00 92.12 113 LEU A N 1
ATOM 881 C CA . LEU A 1 113 ? 9.521 6.408 -20.480 1.00 92.12 113 LEU A CA 1
ATOM 882 C C . LEU A 1 113 ? 10.609 7.063 -21.339 1.00 92.12 113 LEU A C 1
ATOM 884 O O . LEU A 1 113 ? 10.302 7.752 -22.306 1.00 92.12 113 LEU A O 1
ATOM 888 N N . GLY A 1 114 ? 11.875 6.869 -20.974 1.00 91.00 114 GLY A N 1
ATOM 889 C CA . GLY A 1 114 ? 13.019 7.463 -21.651 1.00 91.00 114 GLY A CA 1
ATOM 890 C C . GLY A 1 114 ? 14.247 7.472 -20.752 1.00 91.00 114 GLY A C 1
ATOM 891 O O . GLY A 1 114 ? 14.406 6.607 -19.884 1.00 91.00 114 GLY A O 1
ATOM 892 N N . GLU A 1 115 ? 15.105 8.466 -20.946 1.00 93.12 115 GLU A N 1
ATOM 893 C CA . GLU A 1 115 ? 16.328 8.679 -20.172 1.00 93.12 115 GLU A CA 1
ATOM 894 C C . GLU A 1 115 ? 16.442 10.153 -19.778 1.00 93.12 115 GLU A C 1
ATOM 896 O O . GLU A 1 115 ? 16.120 11.050 -20.556 1.00 93.12 115 GLU A O 1
ATOM 901 N N . PHE A 1 116 ? 16.872 10.405 -18.544 1.00 87.69 116 PHE A N 1
ATOM 902 C CA . PHE A 1 116 ? 17.262 11.733 -18.091 1.00 87.69 116 PHE A CA 1
ATOM 903 C C . PHE A 1 116 ? 18.654 12.094 -18.635 1.00 87.69 116 PHE A C 1
ATOM 905 O O . PHE A 1 116 ? 19.449 11.194 -18.928 1.00 87.69 116 PHE A O 1
ATOM 912 N N . PRO A 1 117 ? 19.007 13.394 -18.689 1.00 85.00 117 PRO A N 1
ATOM 913 C CA . PRO A 1 117 ? 20.388 13.813 -18.911 1.00 85.00 117 PRO A CA 1
ATOM 914 C C . PRO A 1 117 ? 21.337 13.080 -17.947 1.00 85.00 117 PRO A C 1
ATOM 916 O O . PRO A 1 117 ? 21.101 13.061 -16.738 1.00 85.00 117 PRO A O 1
ATOM 919 N N . GLY A 1 118 ? 22.373 12.432 -18.487 1.00 86.50 118 GLY A N 1
ATOM 920 C CA . GLY A 1 118 ? 23.276 11.554 -17.727 1.00 86.50 118 GLY A CA 1
ATOM 921 C C . GLY A 1 118 ? 22.951 10.055 -17.800 1.00 86.50 118 GLY A C 1
ATOM 922 O O . GLY A 1 118 ? 23.516 9.282 -17.033 1.00 86.50 118 GLY A O 1
ATOM 923 N N . GLY A 1 119 ? 22.044 9.630 -18.690 1.00 86.94 119 GLY A N 1
ATOM 924 C CA . GLY A 1 119 ? 21.803 8.214 -19.018 1.00 86.94 119 GLY A CA 1
ATOM 925 C C . GLY A 1 119 ? 20.961 7.443 -17.996 1.00 86.94 119 GLY A C 1
ATOM 926 O O . GLY A 1 119 ? 20.702 6.252 -18.162 1.00 86.94 119 GLY A O 1
ATOM 927 N N . ARG A 1 120 ? 20.493 8.103 -16.929 1.00 87.00 120 ARG A N 1
ATOM 928 C CA . ARG A 1 120 ? 19.624 7.462 -15.934 1.00 87.00 120 ARG A CA 1
ATOM 929 C C . ARG A 1 120 ? 18.235 7.220 -16.537 1.00 87.00 120 ARG A C 1
ATOM 931 O O . ARG A 1 120 ? 17.642 8.178 -17.036 1.00 87.00 120 ARG A O 1
ATOM 938 N N . PRO A 1 121 ? 17.651 6.013 -16.432 1.00 89.00 121 PRO A N 1
ATOM 939 C CA . PRO A 1 121 ? 16.320 5.762 -16.969 1.00 89.00 121 PRO A CA 1
ATOM 940 C C . PRO A 1 121 ? 15.267 6.640 -16.282 1.00 89.00 121 PRO A C 1
ATOM 942 O O . PRO A 1 121 ? 15.213 6.745 -15.053 1.00 89.00 121 PRO A O 1
ATOM 945 N N . ALA A 1 122 ? 14.412 7.257 -17.093 1.00 91.94 122 ALA A N 1
ATOM 946 C CA . ALA A 1 122 ? 13.197 7.906 -16.634 1.00 91.94 122 ALA A CA 1
ATOM 947 C C . ALA A 1 122 ? 12.115 6.832 -16.492 1.00 91.94 122 ALA A C 1
ATOM 949 O O . ALA A 1 122 ? 11.614 6.309 -17.488 1.00 91.94 122 ALA A O 1
ATOM 950 N N . LEU A 1 123 ? 11.810 6.459 -15.250 1.00 94.00 123 LEU A N 1
ATOM 951 C CA . LEU A 1 123 ? 10.852 5.404 -14.930 1.00 94.00 123 LEU A CA 1
ATOM 952 C C . LEU A 1 123 ? 9.528 6.004 -14.464 1.00 94.00 123 LEU A C 1
ATOM 954 O O . LEU A 1 123 ? 9.515 6.859 -13.577 1.00 94.00 123 LEU A O 1
ATOM 958 N N . HIS A 1 124 ? 8.435 5.497 -15.022 1.00 94.38 124 HIS A N 1
ATOM 959 C CA . HIS A 1 124 ? 7.090 5.662 -14.491 1.00 94.38 124 HIS A CA 1
ATOM 960 C C . HIS A 1 124 ? 6.743 4.469 -13.610 1.00 94.38 124 HIS A C 1
ATOM 962 O O . HIS A 1 124 ? 6.931 3.327 -14.034 1.00 94.38 124 HIS A O 1
ATOM 968 N N . ARG A 1 125 ? 6.248 4.735 -12.400 1.00 95.25 125 ARG A N 1
ATOM 969 C CA . ARG A 1 125 ? 5.792 3.708 -11.457 1.00 95.25 125 ARG A CA 1
ATOM 970 C C . ARG A 1 125 ? 4.296 3.868 -11.251 1.00 95.25 125 ARG A C 1
ATOM 972 O O . ARG A 1 125 ? 3.901 4.988 -10.932 1.00 95.25 125 ARG A O 1
ATOM 979 N N . PRO A 1 126 ? 3.506 2.794 -11.396 1.00 96.88 126 PRO A N 1
ATOM 980 C CA . PRO A 1 126 ? 2.084 2.885 -11.129 1.00 96.88 126 PRO A CA 1
ATOM 981 C C . PRO A 1 126 ? 1.807 3.004 -9.632 1.00 96.88 126 PRO A C 1
ATOM 983 O O . PRO A 1 126 ? 2.622 2.569 -8.807 1.00 96.88 126 PRO A O 1
ATOM 986 N N . ASP A 1 127 ? 0.642 3.550 -9.285 1.00 96.06 127 ASP A N 1
ATOM 987 C CA . ASP A 1 127 ? 0.207 3.672 -7.889 1.00 96.06 127 ASP A CA 1
ATOM 988 C C . ASP A 1 127 ? 0.158 2.301 -7.183 1.00 96.06 127 ASP A C 1
ATOM 990 O O . ASP A 1 127 ? 0.595 2.148 -6.031 1.00 96.06 127 ASP A O 1
ATOM 994 N N . LEU A 1 128 ? -0.349 1.289 -7.898 1.00 97.88 128 LEU A N 1
ATOM 995 C CA . LEU A 1 128 ? -0.407 -0.115 -7.491 1.00 97.88 128 LEU A CA 1
ATOM 996 C C . LEU A 1 128 ? -0.038 -1.041 -8.663 1.00 97.88 128 LEU A C 1
ATOM 998 O O . LEU A 1 128 ? -0.208 -0.705 -9.834 1.00 97.88 128 LEU A O 1
ATOM 1002 N N . ALA A 1 129 ? 0.405 -2.256 -8.351 1.00 98.00 129 ALA A N 1
ATOM 1003 C CA . ALA A 1 129 ? 0.560 -3.332 -9.321 1.00 98.00 129 ALA A CA 1
ATOM 1004 C C . ALA A 1 129 ? 0.072 -4.664 -8.747 1.00 98.00 129 ALA A C 1
ATOM 1006 O O . ALA A 1 129 ? 0.343 -4.981 -7.589 1.00 98.00 129 ALA A O 1
ATOM 1007 N N . LEU A 1 130 ? -0.620 -5.450 -9.570 1.00 98.06 130 LEU A N 1
ATOM 1008 C CA . LEU A 1 130 ? -0.922 -6.851 -9.291 1.00 98.06 130 LEU A CA 1
ATOM 1009 C C . LEU A 1 130 ? 0.074 -7.733 -10.042 1.00 98.06 130 LEU A C 1
ATOM 1011 O O . LEU A 1 130 ? 0.195 -7.622 -11.262 1.00 98.06 130 LEU A O 1
ATOM 1015 N N . LEU A 1 131 ? 0.744 -8.631 -9.328 1.00 96.81 131 LEU A N 1
ATOM 1016 C CA . LEU A 1 131 ? 1.665 -9.612 -9.886 1.00 96.81 131 LEU A CA 1
ATOM 1017 C C . LEU A 1 131 ? 1.082 -11.014 -9.749 1.00 96.81 131 LEU A C 1
ATOM 1019 O O . LEU A 1 131 ? 0.719 -11.464 -8.662 1.00 96.81 131 LEU A O 1
ATOM 1023 N N . SER A 1 132 ? 0.988 -11.716 -10.870 1.00 95.38 132 SER A N 1
ATOM 1024 C CA . SER A 1 132 ? 0.634 -13.134 -10.876 1.00 95.38 132 SER A CA 1
ATOM 1025 C C . SER A 1 132 ? 1.858 -14.003 -10.582 1.00 95.38 132 SER A C 1
ATOM 1027 O O . SER A 1 132 ? 2.989 -13.623 -10.884 1.00 95.38 132 SER A O 1
ATOM 1029 N N . ALA A 1 133 ? 1.629 -15.228 -10.104 1.00 91.56 133 ALA A N 1
ATOM 1030 C CA . ALA A 1 133 ? 2.693 -16.222 -9.924 1.00 91.56 133 ALA A CA 1
ATOM 1031 C C . ALA A 1 133 ? 3.452 -16.556 -11.228 1.00 91.56 133 ALA A C 1
ATOM 1033 O O . ALA A 1 133 ? 4.599 -16.982 -11.178 1.00 91.56 133 ALA A O 1
ATOM 1034 N N . GLY A 1 134 ? 2.825 -16.346 -12.393 1.00 90.31 134 GLY A N 1
ATOM 1035 C CA . GLY A 1 134 ? 3.439 -16.546 -13.710 1.00 90.31 134 GLY A CA 1
ATOM 1036 C C . GLY A 1 134 ? 4.231 -15.343 -14.234 1.00 90.31 134 GLY A C 1
ATOM 1037 O O . GLY A 1 134 ? 4.575 -15.327 -15.411 1.00 90.31 134 GLY A O 1
ATOM 1038 N N . GLY A 1 135 ? 4.466 -14.311 -13.416 1.00 88.00 135 GLY A N 1
ATOM 1039 C CA . GLY A 1 135 ? 5.264 -13.139 -13.794 1.00 88.00 135 GLY A CA 1
ATOM 1040 C C . GLY A 1 135 ? 4.519 -12.069 -14.600 1.00 88.00 135 GLY A C 1
ATOM 1041 O O . GLY A 1 135 ? 5.108 -11.056 -14.961 1.00 88.00 135 GLY A O 1
ATOM 1042 N N . CYS A 1 136 ? 3.219 -12.238 -14.869 1.00 93.19 136 CYS A N 1
ATOM 1043 C CA . CYS A 1 136 ? 2.413 -11.168 -15.461 1.00 93.19 136 CYS A CA 1
ATOM 1044 C C . CYS A 1 136 ? 2.154 -10.062 -14.429 1.00 93.19 136 CYS A C 1
ATOM 1046 O O . CYS A 1 136 ? 1.663 -10.356 -13.334 1.00 93.19 136 CYS A O 1
ATOM 1048 N N . ALA A 1 137 ? 2.444 -8.816 -14.812 1.00 95.69 137 ALA A N 1
ATOM 1049 C CA . ALA A 1 137 ? 2.179 -7.615 -14.034 1.00 95.69 137 ALA A CA 1
ATOM 1050 C C . ALA A 1 137 ? 1.033 -6.798 -14.647 1.00 95.69 137 ALA A C 1
ATOM 1052 O O . ALA A 1 137 ? 1.015 -6.528 -15.850 1.00 95.69 137 ALA A O 1
ATOM 1053 N N . VAL A 1 138 ? 0.092 -6.367 -13.807 1.00 96.88 138 VAL A N 1
ATOM 1054 C CA . VAL A 1 138 ? -0.984 -5.438 -14.170 1.00 96.88 138 VAL A CA 1
ATOM 1055 C C . VAL A 1 138 ? -0.794 -4.150 -13.381 1.00 96.88 138 VAL A C 1
ATOM 1057 O O . VAL A 1 138 ? -0.967 -4.133 -12.163 1.00 96.88 138 VAL A O 1
ATOM 1060 N N . ALA A 1 139 ? -0.441 -3.076 -14.087 1.00 97.06 139 ALA A N 1
ATOM 1061 C CA . ALA A 1 139 ? -0.356 -1.733 -13.529 1.00 97.06 139 ALA A CA 1
ATOM 1062 C C . ALA A 1 139 ? -1.757 -1.164 -13.260 1.00 97.06 139 ALA A C 1
ATOM 1064 O O . ALA A 1 139 ? -2.663 -1.307 -14.087 1.00 97.06 139 ALA A O 1
ATOM 1065 N N . VAL A 1 140 ? -1.923 -0.508 -12.114 1.00 96.81 140 VAL A N 1
ATOM 1066 C CA . VAL A 1 140 ? -3.168 0.135 -11.693 1.00 96.81 140 VAL A CA 1
ATOM 1067 C C . VAL A 1 140 ? -2.869 1.580 -11.313 1.00 96.81 140 VAL A C 1
ATOM 1069 O O . VAL A 1 140 ? -2.087 1.831 -10.399 1.00 96.81 140 VAL A O 1
ATOM 1072 N N . GLU A 1 141 ? -3.536 2.504 -12.000 1.00 96.12 141 GLU A N 1
ATOM 1073 C CA . GLU A 1 141 ? -3.455 3.944 -11.747 1.00 96.12 141 GLU A CA 1
ATOM 1074 C C . GLU A 1 141 ? -4.779 4.447 -11.187 1.00 96.12 141 GLU A C 1
ATOM 1076 O O . GLU A 1 141 ? -5.851 4.131 -11.720 1.00 96.12 141 GLU A O 1
ATOM 1081 N N . LEU A 1 142 ? -4.709 5.249 -10.129 1.00 94.25 142 LEU A N 1
ATOM 1082 C CA . LEU A 1 142 ? -5.873 5.898 -9.556 1.00 94.25 142 LEU A CA 1
ATOM 1083 C C . LEU A 1 142 ? -5.975 7.339 -10.056 1.00 94.25 142 LEU A C 1
ATOM 1085 O O . LEU A 1 142 ? -5.352 8.267 -9.537 1.00 94.25 142 LEU A O 1
ATOM 1089 N N . GLU A 1 143 ? -6.879 7.555 -11.005 1.00 92.06 143 GLU A N 1
ATOM 1090 C CA . GLU A 1 143 ? -7.264 8.895 -11.431 1.00 92.06 143 GLU A CA 1
ATOM 1091 C C . GLU A 1 143 ? -8.488 9.371 -10.648 1.00 92.06 143 GLU A C 1
ATOM 1093 O O . GLU A 1 143 ? -9.618 8.930 -10.870 1.00 92.06 143 GLU A O 1
ATOM 1098 N N . LEU A 1 144 ? -8.280 10.324 -9.738 1.00 85.75 144 LEU A N 1
ATOM 1099 C CA . LEU A 1 144 ? -9.397 11.048 -9.146 1.00 85.75 144 LEU A CA 1
ATOM 1100 C C . LEU A 1 144 ? -9.898 12.082 -10.151 1.00 85.75 144 LEU A C 1
ATOM 1102 O O . LEU A 1 144 ? -9.283 13.134 -10.336 1.00 85.75 144 LEU A O 1
ATOM 1106 N N . SER A 1 145 ? -11.040 11.814 -10.780 1.00 76.69 145 SER A N 1
ATOM 1107 C CA . SER A 1 145 ? -11.700 12.826 -11.593 1.00 76.69 145 SER A CA 1
ATOM 1108 C C . SER A 1 145 ? -12.090 14.003 -10.700 1.00 76.69 145 SER A C 1
ATOM 1110 O O . SER A 1 145 ? -12.955 13.878 -9.827 1.00 76.69 145 SER A O 1
ATOM 1112 N N . SER A 1 146 ? -11.507 15.178 -10.939 1.00 61.72 146 SER A N 1
ATOM 1113 C CA . SER A 1 146 ? -12.218 16.403 -10.581 1.00 61.72 146 SER A CA 1
ATOM 1114 C C . SER A 1 146 ? -13.531 16.379 -11.368 1.00 61.72 146 SER A C 1
ATOM 1116 O O . SER A 1 146 ? -13.530 15.981 -12.532 1.00 61.72 146 SER A O 1
ATOM 1118 N N . ALA A 1 147 ? -14.661 16.768 -10.779 1.00 48.03 147 ALA A N 1
ATOM 1119 C CA . ALA A 1 147 ? -15.973 16.714 -11.442 1.00 48.03 147 ALA A CA 1
ATOM 1120 C C . ALA A 1 147 ? -16.081 17.567 -12.738 1.00 48.03 147 ALA A C 1
ATOM 1122 O O . ALA A 1 147 ? -17.159 17.717 -13.303 1.00 48.03 147 ALA A O 1
ATOM 1123 N N . ARG A 1 148 ? -14.974 18.129 -13.236 1.00 39.75 148 ARG A N 1
ATOM 1124 C CA . ARG A 1 148 ? -14.846 18.796 -14.528 1.00 39.75 148 ARG A CA 1
ATOM 1125 C C . ARG A 1 148 ? -14.066 17.905 -15.502 1.00 39.75 148 ARG A C 1
ATOM 1127 O O . ARG A 1 148 ? -12.851 18.011 -15.600 1.00 39.75 148 ARG A O 1
ATOM 1134 N N . GLY A 1 149 ? -14.775 17.072 -16.264 1.00 39.41 149 GLY A N 1
ATOM 1135 C CA . GLY A 1 149 ? -14.241 16.516 -17.515 1.00 39.41 149 GLY A CA 1
ATOM 1136 C C . GLY A 1 149 ? -13.827 15.045 -17.480 1.00 39.41 149 GLY A C 1
ATOM 1137 O O . GLY A 1 149 ? -12.693 14.711 -17.806 1.00 39.41 149 GLY A O 1
ATOM 1138 N N . ALA A 1 150 ? -14.764 14.145 -17.181 1.00 39.53 150 ALA A N 1
ATOM 1139 C CA . ALA A 1 150 ? -14.607 12.738 -17.529 1.00 39.53 150 ALA A CA 1
ATOM 1140 C C . ALA A 1 150 ? -14.684 12.575 -19.062 1.00 39.53 150 ALA A C 1
ATOM 1142 O O . ALA A 1 150 ? -15.764 12.495 -19.643 1.00 39.53 150 ALA A O 1
ATOM 1143 N N . ARG A 1 151 ? -13.529 12.529 -19.734 1.00 41.31 151 ARG A N 1
ATOM 1144 C CA . ARG A 1 151 ? -13.405 11.955 -21.081 1.00 41.31 151 ARG A CA 1
ATOM 1145 C C . ARG A 1 151 ? -12.397 10.814 -21.001 1.00 41.31 151 ARG A C 1
ATOM 1147 O O . ARG A 1 151 ? -11.198 11.021 -21.144 1.00 41.31 151 ARG A O 1
ATOM 1154 N N . ALA A 1 152 ? -12.910 9.617 -20.729 1.00 42.47 152 ALA A N 1
ATOM 1155 C CA . ALA A 1 152 ? -12.125 8.398 -20.612 1.00 42.47 152 ALA A CA 1
ATOM 1156 C C . ALA A 1 152 ? -11.355 8.118 -21.914 1.00 42.47 152 ALA A C 1
ATOM 1158 O O . ALA A 1 152 ? -11.954 7.948 -22.978 1.00 42.47 152 ALA A O 1
ATOM 1159 N N . ARG A 1 153 ? -10.025 8.038 -21.831 1.00 35.53 153 ARG A N 1
ATOM 1160 C CA . ARG A 1 153 ? -9.187 7.388 -22.843 1.00 35.53 153 ARG A CA 1
ATOM 1161 C C . ARG A 1 153 ? -8.594 6.139 -22.212 1.00 35.53 153 ARG A C 1
ATOM 1163 O O . ARG A 1 153 ? -7.806 6.215 -21.283 1.00 35.53 153 ARG A O 1
ATOM 1170 N N . ARG A 1 154 ? -9.008 4.982 -22.720 1.00 30.22 154 ARG A N 1
ATOM 1171 C CA . ARG A 1 154 ? -8.507 3.671 -22.310 1.00 30.22 154 ARG A CA 1
ATOM 1172 C C . ARG A 1 154 ? -7.339 3.318 -23.231 1.00 30.22 154 ARG A C 1
ATOM 1174 O O . ARG A 1 154 ? -7.563 3.068 -24.411 1.00 30.22 154 ARG A O 1
ATOM 1181 N N . SER A 1 155 ? -6.110 3.292 -22.723 1.00 34.84 155 SER A N 1
ATOM 1182 C CA . SER A 1 155 ? -4.976 2.682 -23.430 1.00 34.84 155 SER A CA 1
ATOM 1183 C C . SER A 1 155 ? -4.481 1.475 -22.645 1.00 34.84 155 SER A C 1
ATOM 1185 O O . SER A 1 155 ? -3.759 1.619 -21.664 1.00 34.84 155 SER A O 1
ATOM 1187 N N . ALA A 1 156 ? -4.871 0.280 -23.082 1.00 34.06 156 ALA A N 1
ATOM 1188 C CA . ALA A 1 156 ? -4.234 -0.961 -22.665 1.00 34.06 156 ALA A CA 1
ATOM 1189 C C . ALA A 1 156 ? -3.087 -1.250 -23.644 1.00 34.06 156 ALA A C 1
ATOM 1191 O O . ALA A 1 156 ? -3.335 -1.441 -24.834 1.00 34.06 156 ALA A O 1
ATOM 1192 N N . ARG A 1 157 ? -1.838 -1.281 -23.168 1.00 36.62 157 ARG A N 1
ATOM 1193 C CA . ARG A 1 157 ? -0.719 -1.865 -23.922 1.00 36.62 157 ARG A CA 1
ATOM 1194 C C . ARG A 1 157 ? -0.482 -3.280 -23.405 1.00 36.62 157 ARG A C 1
ATOM 1196 O O . ARG A 1 157 ? -0.141 -3.462 -22.243 1.00 36.62 157 ARG A O 1
ATOM 1203 N N . ARG A 1 158 ? -0.681 -4.275 -24.274 1.00 35.53 158 ARG A N 1
ATOM 1204 C CA . ARG A 1 158 ? -0.179 -5.641 -24.074 1.00 35.53 158 ARG A CA 1
ATOM 1205 C C . ARG A 1 158 ? 1.312 -5.642 -24.414 1.00 35.53 158 ARG A C 1
ATOM 1207 O O . ARG A 1 158 ? 1.675 -5.180 -25.492 1.00 35.53 158 ARG A O 1
ATOM 1214 N N . GLY A 1 159 ? 2.156 -6.138 -23.515 1.00 36.12 159 GLY A N 1
ATOM 1215 C CA . GLY A 1 159 ? 3.525 -6.514 -23.864 1.00 36.12 159 GLY A CA 1
ATOM 1216 C C . GLY A 1 159 ? 3.502 -7.821 -24.655 1.00 36.12 159 GLY A C 1
ATOM 1217 O O . GLY A 1 159 ? 2.890 -8.789 -24.206 1.00 36.12 159 GLY A O 1
ATOM 1218 N N . SER A 1 160 ? 4.115 -7.836 -25.839 1.00 32.97 160 SER A N 1
ATOM 1219 C CA . SER A 1 160 ? 4.416 -9.076 -26.566 1.00 32.97 160 SER A CA 1
ATOM 1220 C C . SER A 1 160 ? 5.598 -9.798 -25.911 1.00 32.97 160 SER A C 1
ATOM 1222 O O . SER A 1 160 ? 6.526 -9.119 -25.466 1.00 32.97 160 SER A O 1
ATOM 1224 N N . PRO A 1 161 ? 5.621 -11.142 -25.900 1.00 39.72 161 PRO A N 1
ATOM 1225 C CA . PRO A 1 161 ? 6.830 -11.889 -25.594 1.00 39.72 161 PRO A CA 1
ATOM 1226 C C . PRO A 1 161 ? 7.756 -11.851 -26.817 1.00 39.72 161 PRO A C 1
ATOM 1228 O O . PRO A 1 161 ? 7.306 -12.063 -27.945 1.00 39.72 161 PRO A O 1
ATOM 1231 N N . ALA A 1 162 ? 9.032 -11.534 -26.603 1.00 46.38 162 ALA A N 1
ATOM 1232 C CA . ALA A 1 162 ? 10.066 -11.733 -27.613 1.00 46.38 162 ALA A CA 1
ATOM 1233 C C . ALA A 1 162 ? 10.365 -13.237 -27.720 1.00 46.38 162 ALA A C 1
ATOM 1235 O O . ALA A 1 162 ? 10.480 -13.908 -26.691 1.00 46.38 162 ALA A O 1
ATOM 1236 N N . GLY A 1 163 ? 10.399 -13.739 -28.957 1.00 39.34 163 GLY A N 1
ATOM 1237 C CA . GLY A 1 163 ? 10.860 -15.086 -29.302 1.00 39.34 163 GLY A CA 1
ATOM 1238 C C . GLY A 1 163 ? 12.366 -15.166 -29.485 1.00 39.34 163 GLY A C 1
ATOM 1239 O O . GLY A 1 163 ? 13.034 -14.111 -29.377 1.00 39.34 163 GLY A O 1
#

Sequence (163 aa):
MAGAEHVMERFAMGRSWAYARLKCLVSGSLLEQRTLLYRQPGLYIAPAEALRWRVLERLGVYRVGPGGFRHAAELASVAVALHGAFSRWELLSERQIRAAEAERGELIASAKLGEFPGGRPALHRPDLALLSAGGCAVAVELELSSARGARARRSARRGSPAG

Secondary structure (DSSP, 8-state):
-B-HHHHHHHTT--HHHHHHHHHHHHHTTS-EEE--STTSPPEEE--HHHHHHTT-GGG------HHHHHHHHHHHHHHHHHHHHTTTSEEEEHHHHHHHHHHHSS-SS-EEEEE-TTS-EEEE--SEEEE-TTS-EEEE------SS-------PPPPPPP-

Radius of gyration: 17.73 Å; chains: 1; bounding box: 39×35×51 Å

pLDDT: mean 86.68, std 17.29, range [30.22, 98.06]

Foldseek 3Di:
DEFLVLVCLLVVHDNVVSVVVVVVCVVVLQWDWADADPPDTTDIWGDCVNCVVVVNNQLPTDDDDPVCPVVVHVLSVVQSVCCVVCVQWDKDALSRQNSVCVVVVHHLAWDFPQADPPRHTDIDGARMWTAHPVSDIDGDHDDDDPPPDPPDDDDDDDDDDDD